Protein 5PG1 (pdb70)

Nearest PDB structures (foldseek):
  4rvr-assembly1_A  TM=9.981E-01  e=4.551E-18  Homo sapiens
  4qc1-assembly2_B  TM=9.792E-01  e=1.588E-15  Homo sapiens
  7qz4-assembly1_A  TM=9.856E-01  e=2.569E-12  Homo sapiens
  5or8-assembly1_A  TM=9.839E-01  e=5.380E-12  Homo sapiens
  7bc2-assembly1_A  TM=9.822E-01  e=8.973E-12  Homo sapiens

Radius of gyration: 15.84 Å; Cα contacts (8 Å, |Δi|>4): 97; chains: 1; bounding box: 44×39×31 Å

Structure (mmCIF, N/CA/C/O backbone):
data_5PG1
#
_entry.id   5PG1
#
_cell.length_a   81.835
_cell.length_b   96.294
_cell.lengt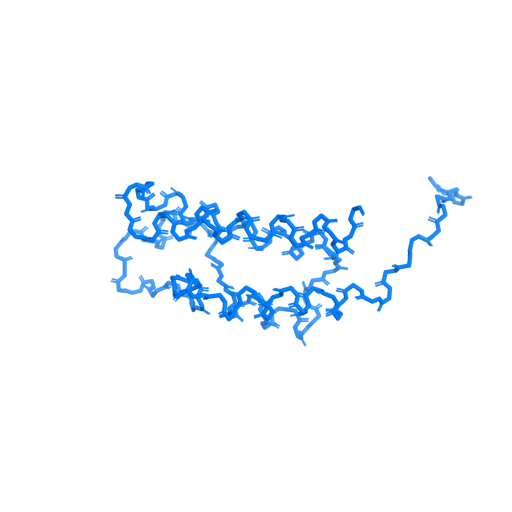h_c   57.768
_cell.angle_alpha   90.000
_cell.angle_beta   90.000
_cell.angle_gamma   90.000
#
_symmetry.space_group_name_H-M   'C 2 2 21'
#
loop_
_entity.id
_entity.type
_entity.pdbx_description
1 polymer 'Bromodomain adjacent to zinc finger domain protein 2B'
2 non-polymer 1,2-ETHANEDIOL
3 water water
#
loop_
_atom_site.group_PDB
_atom_site.id
_atom_site.type_symbol
_atom_site.label_atom_id
_atom_site.label_alt_id
_atom_site.label_comp_id
_atom_site.label_asym_id
_atom_site.label_entity_id
_atom_site.label_seq_id
_atom_site.pdbx_PDB_ins_code
_atom_site.Cartn_x
_atom_site.Cartn_y
_atom_site.Cartn_z
_atom_site.occupancy
_atom_site.B_iso_or_equiv
_atom_site.auth_seq_id
_atom_site.auth_comp_id
_atom_site.auth_asym_id
_atom_site.auth_atom_id
_atom_site.pdbx_PDB_model_num
ATOM 1 N N . SER A 1 22 ? 51.282 19.567 17.267 1.00 32.33 1856 SER A N 1
ATOM 2 C CA . SER A 1 22 ? 51.833 20.331 16.080 1.00 32.86 1856 SER A CA 1
ATOM 3 C C . SER A 1 22 ? 51.661 19.354 14.929 1.00 32.58 1856 SER A C 1
ATOM 4 O O . SER A 1 22 ? 50.963 18.300 15.104 1.00 33.26 1856 SER A O 1
ATOM 7 N N . MET A 1 23 ? 52.298 19.637 13.779 1.00 33.61 1857 MET A N 1
ATOM 8 C CA . MET A 1 23 ? 52.241 18.731 12.602 1.00 31.76 1857 MET A CA 1
ATOM 9 C C . MET A 1 23 ? 52.664 17.301 12.851 1.00 34.47 1857 MET A C 1
ATOM 10 O O . MET A 1 23 ? 53.846 17.037 13.102 1.00 31.84 1857 MET A O 1
ATOM 15 N N . SER A 1 24 ? 51.743 16.337 12.591 1.00 33.89 1858 SER A N 1
ATOM 16 C CA . SER A 1 24 ? 52.015 14.886 12.816 1.00 32.97 1858 SER A CA 1
ATOM 17 C C . SER A 1 24 ? 52.248 14.521 14.327 1.00 30.22 1858 SER A C 1
ATOM 18 O O . SER A 1 24 ? 52.878 13.503 14.664 1.00 39.76 1858 SER A O 1
ATOM 21 N N . VAL A 1 25 ? 51.759 15.375 15.195 1.00 29.73 1859 VAL A N 1
ATOM 22 C CA . VAL A 1 25 ? 51.905 15.218 16.677 1.00 32.48 1859 VAL A CA 1
ATOM 23 C C . VAL A 1 25 ? 50.610 15.564 17.338 1.00 29.84 1859 VAL A C 1
ATOM 24 O O . VAL A 1 25 ? 50.291 16.758 17.572 1.00 33.74 1859 VAL A O 1
ATOM 28 N N . LYS A 1 26 ? 49.832 14.531 17.658 1.00 36.92 1860 LYS A N 1
ATOM 29 C CA . LYS A 1 26 ? 48.508 14.748 18.256 1.00 37.44 1860 LYS A CA 1
ATOM 30 C C . LYS A 1 26 ? 48.343 14.069 19.565 1.00 34.36 1860 LYS A C 1
ATOM 31 O O . LYS A 1 26 ? 48.745 12.896 19.663 1.00 31.28 1860 LYS A O 1
ATOM 37 N N . LYS A 1 27 ? 47.711 14.769 20.510 1.00 36.71 1861 LYS A N 1
ATOM 38 C CA . LYS A 1 27 ? 47.147 14.135 21.712 1.00 46.46 1861 LYS A CA 1
ATOM 39 C C . LYS A 1 27 ? 46.188 13.036 21.320 1.00 44.27 1861 LYS A C 1
ATOM 40 O O . LYS A 1 27 ? 45.573 13.095 20.250 1.00 41.96 1861 LYS A O 1
ATOM 46 N N . PRO A 1 28 ? 46.031 12.032 22.186 1.00 47.08 1862 PRO A N 1
ATOM 47 C CA . PRO A 1 28 ? 45.059 10.949 21.955 1.00 51.54 1862 PRO A CA 1
ATOM 48 C C . PRO A 1 28 ? 43.618 11.472 21.652 1.00 47.13 1862 PRO A C 1
ATOM 49 O O . PRO A 1 28 ? 43.198 12.454 22.306 1.00 40.59 1862 PRO A O 1
ATOM 53 N N . LYS A 1 29 ? 42.949 10.856 20.646 1.00 48.43 1863 LYS A N 1
ATOM 54 C CA . LYS A 1 29 ? 41.629 11.358 20.140 1.00 63.97 1863 LYS A CA 1
ATOM 55 C C . LYS A 1 29 ? 40.480 11.080 21.168 1.00 58.61 1863 LYS A C 1
ATOM 56 O O . LYS A 1 29 ? 40.034 9.945 21.279 1.00 61.08 1863 LYS A O 1
ATOM 58 N N . ARG A 1 30 ? 40.096 12.101 21.945 1.00 56.78 1864 ARG A N 1
ATOM 59 C CA . ARG A 1 30 ? 38.789 12.146 22.656 1.00 60.96 1864 ARG A CA 1
ATOM 60 C C . ARG A 1 30 ? 37.560 11.813 21.771 1.00 57.73 1864 ARG A C 1
ATOM 61 O O . ARG A 1 30 ? 37.432 12.227 20.598 1.00 60.30 1864 ARG A O 1
ATOM 69 N N . ASP A 1 31 ? 36.702 10.956 22.311 1.00 51.80 1865 ASP A N 1
ATOM 70 C CA . ASP A 1 31 ? 35.568 10.455 21.542 1.00 54.62 1865 ASP A CA 1
ATOM 71 C C . ASP A 1 31 ? 34.484 11.531 21.638 1.00 46.69 1865 ASP A C 1
ATOM 72 O O . ASP A 1 31 ? 33.963 11.787 22.714 1.00 43.17 1865 ASP A O 1
ATOM 77 N N . ASP A 1 32 ? 34.237 12.188 20.523 1.00 46.70 1866 ASP A N 1
ATOM 78 C CA . ASP A 1 32 ? 33.300 13.321 20.480 1.00 47.67 1866 ASP A CA 1
ATOM 79 C C . ASP A 1 32 ? 32.017 12.934 19.751 1.00 41.58 1866 ASP A C 1
ATOM 80 O O . ASP A 1 32 ? 31.186 13.790 19.509 1.00 37.52 1866 ASP A O 1
ATOM 85 N N . SER A 1 33 ? 31.847 11.644 19.444 1.00 37.68 1867 SER A N 1
ATOM 86 C CA . SER A 1 33 ? 30.760 11.150 18.581 1.00 38.98 1867 SER A CA 1
ATOM 87 C C . SER A 1 33 ? 29.351 11.256 19.191 1.00 31.48 1867 SER A C 1
ATOM 88 O O . SER A 1 33 ? 28.356 11.269 18.451 1.00 37.52 1867 SER A O 1
ATOM 91 N N . LYS A 1 34 ? 29.299 11.304 20.495 1.00 31.42 1868 LYS A N 1
ATOM 92 C CA . LYS A 1 34 ? 28.083 11.460 21.292 1.00 36.49 1868 LYS A CA 1
ATOM 93 C C . LYS A 1 34 ? 27.803 12.916 21.788 1.00 31.08 1868 LYS A C 1
ATOM 94 O O . LYS A 1 34 ? 26.889 13.145 22.526 1.00 33.97 1868 LYS A O 1
ATOM 98 N N . ASP A 1 35 ? 28.627 13.843 21.397 1.00 29.83 1869 ASP A N 1
ATOM 99 C CA . ASP A 1 35 ? 28.538 15.232 21.963 1.00 28.53 1869 ASP A CA 1
ATOM 100 C C . ASP A 1 35 ? 27.199 15.860 21.564 1.00 25.03 1869 ASP A C 1
ATOM 101 O O . ASP A 1 35 ? 26.540 16.563 22.390 1.00 28.73 1869 ASP A O 1
ATOM 106 N N . LEU A 1 36 ? 26.844 15.687 20.287 1.00 28.04 1870 LEU A N 1
ATOM 107 C CA . LEU A 1 36 ? 25.602 16.213 19.715 1.00 30.45 1870 LEU A CA 1
ATOM 108 C C . LEU A 1 36 ? 24.369 15.766 20.479 1.00 34.96 1870 LEU A C 1
ATOM 109 O O . LEU A 1 36 ? 23.537 16.590 20.897 1.00 33.67 1870 LEU A O 1
ATOM 114 N N . ALA A 1 37 ? 24.241 14.466 20.700 1.00 31.53 1871 ALA A N 1
ATOM 115 C CA . ALA A 1 37 ? 23.158 13.911 21.465 1.00 32.45 1871 ALA A CA 1
ATOM 116 C C . ALA A 1 37 ? 23.183 14.357 22.886 1.00 32.80 1871 ALA A C 1
ATOM 117 O O . ALA A 1 37 ? 22.127 14.584 23.509 1.00 32.73 1871 ALA A O 1
ATOM 119 N N . LEU A 1 38 ? 24.364 14.372 23.484 1.00 29.30 1872 LEU A N 1
ATOM 120 C CA . LEU A 1 38 ? 24.463 14.794 24.881 1.00 25.77 1872 LEU A CA 1
ATOM 121 C C . LEU A 1 38 ? 24.112 16.337 25.12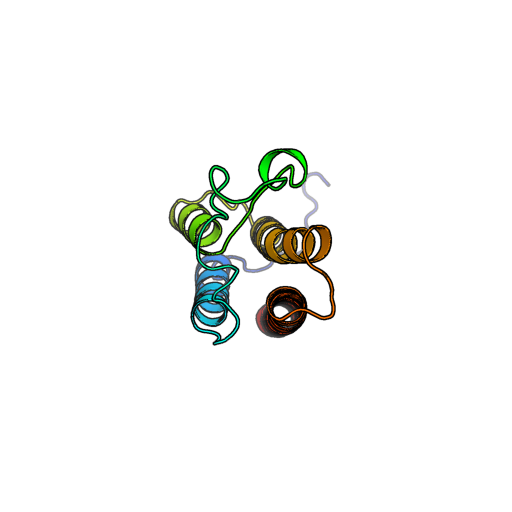2 1.00 25.09 1872 LEU A C 1
ATOM 122 O O . LEU A 1 38 ? 23.443 16.674 26.085 1.00 25.25 1872 LEU A O 1
ATOM 127 N N . CYS A 1 39 ? 24.571 17.184 24.208 1.00 23.46 1873 CYS A N 1
ATOM 128 C CA . CYS A 1 39 ? 24.213 18.642 24.282 1.00 24.53 1873 CYS A CA 1
ATOM 129 C C . CYS A 1 39 ? 22.694 18.814 24.119 1.00 25.55 1873 CYS A C 1
ATOM 130 O O . CYS A 1 39 ? 22.079 19.596 24.881 1.00 25.63 1873 CYS A O 1
ATOM 133 N N . SER A 1 40 ? 22.094 17.984 23.250 1.00 27.65 1874 SER A N 1
ATOM 134 C CA . SER A 1 40 ? 20.633 17.977 23.060 1.00 28.21 1874 SER A CA 1
ATOM 135 C C . SER A 1 40 ? 19.898 17.595 24.334 1.00 30.93 1874 SER A C 1
ATOM 136 O O . SER A 1 40 ? 18.902 18.213 24.699 1.00 28.30 1874 SER A O 1
ATOM 139 N N . MET A 1 41 ? 20.409 16.600 25.063 1.00 31.45 1875 MET A N 1
ATOM 140 C CA . MET A 1 41 ? 19.814 16.195 26.277 1.00 33.28 1875 MET A CA 1
ATOM 141 C C . MET A 1 41 ? 19.907 17.265 27.331 1.00 30.60 1875 MET A C 1
ATOM 142 O O . MET A 1 41 ? 18.974 17.475 28.065 1.00 29.90 1875 MET A O 1
ATOM 147 N N . ILE A 1 42 ? 21.083 17.849 27.488 1.00 25.83 1876 ILE A N 1
ATOM 148 C CA . ILE A 1 42 ? 21.244 18.929 28.409 1.00 27.51 1876 ILE A CA 1
ATOM 149 C C . ILE A 1 42 ? 20.243 20.080 28.098 1.00 24.86 1876 ILE A C 1
ATOM 150 O O . ILE A 1 42 ? 19.582 20.581 29.008 1.00 23.80 1876 ILE A O 1
ATOM 155 N N . LEU A 1 43 ? 20.144 20.427 26.827 1.00 26.89 1877 LEU A N 1
ATOM 156 C CA . LEU A 1 43 ? 19.277 21.494 26.389 1.00 24.61 1877 LEU A CA 1
ATOM 157 C C . LEU A 1 43 ? 17.844 21.182 26.713 1.00 29.04 1877 LEU A C 1
ATOM 158 O O . LEU A 1 43 ? 17.144 22.065 27.253 1.00 24.44 1877 LEU A O 1
ATOM 163 N N . THR A 1 44 ? 17.421 19.908 26.498 1.00 26.56 1878 THR A N 1
ATOM 164 C CA . THR A 1 44 ? 16.083 19.467 26.890 1.00 26.00 1878 THR A CA 1
ATOM 165 C C . THR A 1 44 ? 15.817 19.698 28.357 1.00 27.29 1878 THR A C 1
ATOM 166 O O . THR A 1 44 ? 14.749 20.207 28.741 1.00 27.72 1878 THR A O 1
ATOM 170 N N . GLU A 1 45 ? 16.799 19.408 29.204 1.00 25.66 1879 GLU A N 1
ATOM 171 C CA . GLU A 1 45 ? 16.657 19.549 30.605 1.00 25.75 1879 GLU A CA 1
ATOM 172 C C . GLU A 1 45 ? 16.570 21.035 30.997 1.00 27.56 1879 GLU A C 1
ATOM 173 O O . GLU A 1 45 ? 15.851 21.402 31.874 1.00 25.08 1879 GLU A O 1
ATOM 179 N N . MET A 1 46 ? 17.298 21.871 30.275 1.00 24.06 1880 MET A N 1
ATOM 180 C CA . MET A 1 46 ? 17.196 23.343 30.464 1.00 27.41 1880 MET A CA 1
ATOM 181 C C . MET A 1 46 ? 15.834 23.853 30.026 1.00 25.47 1880 MET A C 1
ATOM 182 O O . MET A 1 46 ? 15.190 24.539 30.828 1.00 24.89 1880 MET A O 1
ATOM 187 N N . GLU A 1 47 ? 15.346 23.405 28.866 1.00 24.40 1881 GLU A N 1
ATOM 188 C CA . GLU A 1 47 ? 14.032 23.720 28.360 1.00 26.94 1881 GLU A CA 1
ATOM 189 C C . GLU A 1 47 ? 12.883 23.403 29.299 1.00 28.22 1881 GLU A C 1
ATOM 190 O O . GLU A 1 47 ? 11.887 24.126 29.341 1.00 28.05 1881 GLU A O 1
ATOM 196 N N . THR A 1 48 ? 13.006 22.347 30.064 1.00 26.07 1882 THR A N 1
ATOM 197 C CA . THR A 1 48 ? 11.912 21.850 30.844 1.00 30.29 1882 THR A CA 1
ATOM 198 C C . THR A 1 48 ? 12.031 22.291 32.286 1.00 29.24 1882 THR A C 1
ATOM 199 O O . THR A 1 48 ? 11.097 22.074 33.060 1.00 34.36 1882 THR A O 1
ATOM 203 N N . HIS A 1 49 ? 13.126 22.921 32.707 1.00 28.22 1883 HIS A N 1
ATOM 204 C CA . HIS A 1 49 ? 13.224 23.490 34.055 1.00 26.93 1883 HIS A CA 1
ATOM 205 C C . HIS A 1 49 ? 12.135 24.581 34.268 1.00 33.10 1883 HIS A C 1
ATOM 206 O O . HIS A 1 49 ? 11.800 25.387 33.363 1.00 27.00 1883 HIS A O 1
ATOM 213 N N . GLU A 1 50 ? 11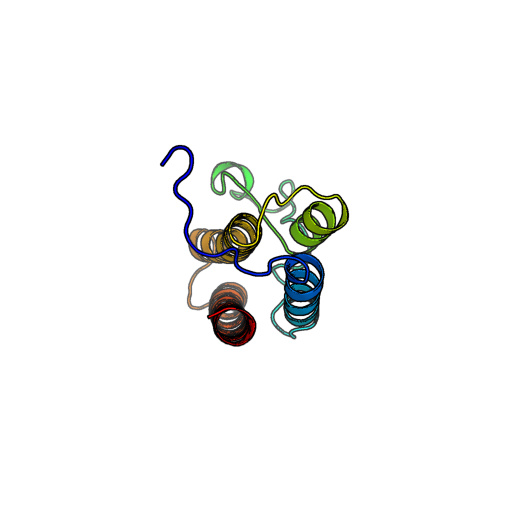.565 24.611 35.465 1.00 35.76 1884 GLU A N 1
ATOM 214 C CA . GLU A 1 50 ? 10.512 25.556 35.733 1.00 36.14 1884 GLU A CA 1
ATOM 215 C C . GLU A 1 50 ? 10.947 27.024 35.643 1.00 29.82 1884 GLU A C 1
ATOM 216 O O . GLU A 1 50 ? 10.097 27.879 35.427 1.00 30.99 1884 GLU A O 1
ATOM 222 N N . ASP A 1 51 ? 12.224 27.339 35.799 1.00 24.68 1885 ASP A N 1
ATOM 223 C CA . ASP A 1 51 ? 12.697 28.685 35.745 1.00 24.62 1885 ASP A CA 1
ATOM 224 C C . ASP A 1 51 ? 13.281 29.035 34.329 1.00 20.90 1885 ASP A C 1
ATOM 225 O O . ASP A 1 51 ? 14.004 30.001 34.206 1.00 24.64 1885 ASP A O 1
ATOM 230 N N . ALA A 1 52 ? 12.952 28.263 33.339 1.00 22.01 1886 ALA A N 1
ATOM 231 C CA . ALA A 1 52 ? 13.431 28.474 31.971 1.00 25.09 1886 ALA A CA 1
ATOM 232 C C . ALA A 1 52 ? 12.651 29.583 31.242 1.00 24.17 1886 ALA A C 1
ATOM 233 O O . ALA A 1 52 ? 13.079 30.029 30.160 1.00 22.05 1886 ALA A O 1
ATOM 235 N N . TRP A 1 53 ? 11.456 29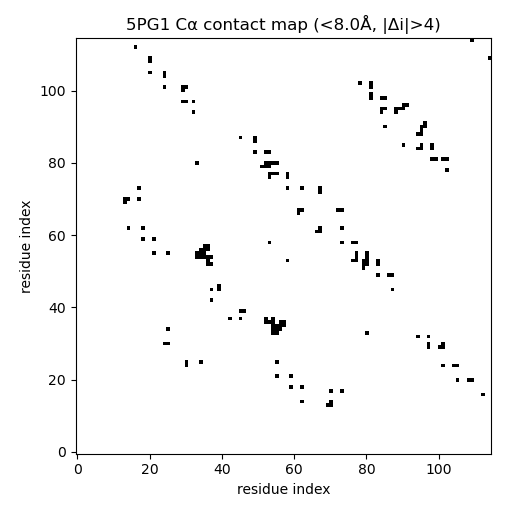.907 31.750 1.00 26.28 1887 TRP A N 1
ATOM 236 C CA . TRP A 1 53 ? 10.495 30.797 31.038 1.00 27.39 1887 TRP A CA 1
ATOM 237 C C . TRP A 1 53 ? 11.071 32.110 30.513 1.00 21.65 1887 TRP A C 1
ATOM 238 O O . TRP A 1 53 ? 10.704 32.495 29.402 1.00 27.86 1887 TRP A O 1
ATOM 249 N N . PRO A 1 54 ? 12.027 32.764 31.229 1.00 20.13 1888 PRO A N 1
ATOM 250 C CA . PRO A 1 54 ? 12.562 33.978 30.615 1.00 20.18 1888 PRO A CA 1
ATOM 251 C C . PRO A 1 54 ? 13.443 33.786 29.386 1.00 20.89 1888 PRO A C 1
ATOM 252 O O . PRO A 1 54 ? 13.819 34.798 28.792 1.00 18.89 1888 PRO A O 1
ATOM 256 N N . PHE A 1 55 ? 13.785 32.522 29.116 1.00 18.53 1889 PHE A N 1
ATOM 257 C CA . PHE A 1 55 ? 14.881 32.114 28.216 1.00 19.49 1889 PHE A CA 1
ATOM 258 C C . PHE A 1 55 ? 14.396 31.287 27.066 1.00 19.26 1889 PHE A C 1
ATOM 259 O O . PHE A 1 55 ? 15.172 30.926 26.211 1.00 19.05 1889 PHE A O 1
ATOM 267 N N . LEU A 1 56 ? 13.129 30.928 27.006 1.00 21.25 1890 LEU A N 1
ATOM 268 C CA . LEU A 1 56 ? 12.653 29.956 26.003 1.00 23.61 1890 LEU A CA 1
AT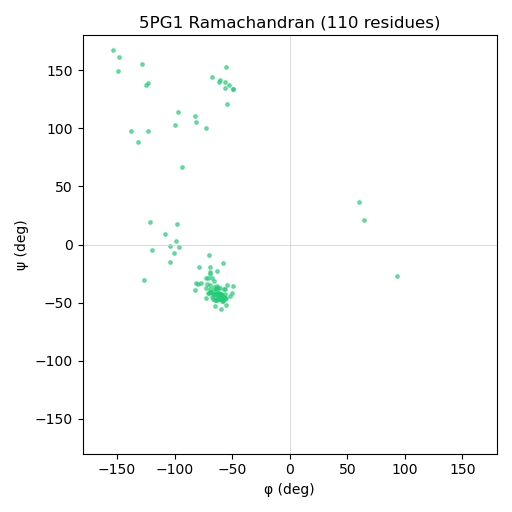OM 269 C C . LEU A 1 56 ? 12.609 30.517 24.578 1.00 23.32 1890 LEU A C 1
ATOM 270 O O . LEU A 1 56 ? 12.847 29.767 23.623 1.00 22.89 1890 LEU A O 1
ATOM 275 N N . LEU A 1 57 ? 12.304 31.814 24.489 1.00 21.13 1891 LEU A N 1
ATOM 276 C CA . LEU A 1 57 ? 12.133 32.507 23.221 1.00 22.55 1891 LEU A CA 1
ATOM 277 C C . LEU A 1 57 ? 12.953 33.745 23.150 1.00 22.34 1891 LEU A C 1
ATOM 278 O O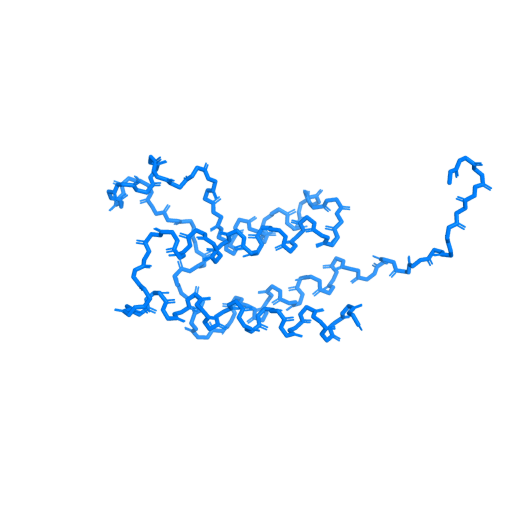 . LEU A 1 57 ? 13.335 34.348 24.184 1.00 21.11 1891 LEU A O 1
ATOM 283 N N . PRO A 1 58 ? 13.284 34.193 21.933 1.00 25.14 1892 PRO A N 1
ATOM 284 C CA . PRO A 1 58 ? 13.998 35.479 21.853 1.00 23.95 1892 PRO A CA 1
ATOM 285 C C . PRO A 1 58 ? 13.243 36.649 22.524 1.00 23.77 1892 PRO A C 1
ATOM 286 O O . PRO A 1 58 ? 11.996 36.655 22.554 1.00 25.33 1892 PRO A O 1
ATOM 290 N N . VAL A 1 59 ? 13.989 37.492 23.219 1.00 21.12 1893 VAL A N 1
ATOM 291 C CA . VAL A 1 59 ? 13.418 38.775 23.764 1.00 23.79 1893 VAL A CA 1
ATOM 292 C C . VAL A 1 59 ? 12.834 39.557 22.617 1.00 25.48 1893 VAL A C 1
ATOM 293 O O . VAL A 1 59 ? 13.448 39.573 21.549 1.00 24.55 1893 VAL A O 1
ATOM 297 N N . ASN A 1 60 ? 11.615 40.089 22.826 1.00 30.53 1894 ASN A N 1
ATOM 298 C CA . ASN A 1 60 ? 10.920 40.780 21.725 1.00 34.96 1894 ASN A CA 1
ATOM 299 C C . ASN A 1 60 ? 11.509 42.218 21.653 1.00 31.14 1894 ASN A C 1
ATOM 300 O O . ASN A 1 60 ? 11.288 43.032 22.534 1.00 32.79 1894 ASN A O 1
ATOM 305 N N . LEU A 1 61 ? 12.330 42.431 20.656 1.00 29.21 1895 LEU A N 1
ATOM 306 C CA . LEU A 1 61 ? 13.088 43.664 20.512 1.00 32.35 1895 LEU A CA 1
ATOM 307 C C . LEU A 1 61 ? 12.256 44.868 20.171 1.00 40.08 1895 LEU A C 1
ATOM 308 O O . LEU A 1 61 ? 12.726 46.005 20.346 1.00 40.59 1895 LEU A O 1
ATOM 313 N N . LYS A 1 62 ? 11.043 44.644 19.665 1.00 46.56 1896 LYS A N 1
ATOM 314 C CA . LYS A 1 62 ? 10.077 45.731 19.469 1.00 54.66 1896 LYS A CA 1
ATOM 315 C C . LYS A 1 62 ? 9.444 46.112 20.780 1.00 50.30 1896 LYS A C 1
ATOM 316 O O . LYS A 1 62 ? 9.101 47.262 20.947 1.00 50.78 1896 LYS A O 1
ATOM 322 N N . LEU A 1 63 ? 9.246 45.167 21.692 1.00 39.03 1897 LEU A N 1
ATOM 323 C CA . LEU A 1 63 ? 8.463 45.447 22.883 1.00 40.07 1897 LEU A CA 1
ATOM 324 C C . LEU A 1 63 ? 9.249 45.638 24.129 1.00 38.86 1897 LEU A C 1
ATOM 325 O O . LEU A 1 63 ? 8.642 45.913 25.163 1.00 42.04 1897 LEU A O 1
ATOM 330 N N . VAL A 1 64 ? 10.584 45.518 24.085 1.00 35.70 1898 VAL A N 1
ATOM 331 C CA . VAL A 1 64 ? 11.371 45.673 25.291 1.00 29.42 1898 VAL A CA 1
ATOM 332 C C . VAL A 1 64 ? 12.364 46.755 25.062 1.00 36.13 1898 VAL A C 1
ATOM 333 O O . VAL A 1 64 ? 13.419 46.563 24.434 1.00 34.66 1898 VAL A O 1
ATOM 337 N N . PRO A 1 65 ? 12.001 47.971 25.545 1.00 43.60 1899 PRO A N 1
ATOM 338 C CA . PRO A 1 65 ? 12.898 49.116 25.470 1.00 40.41 1899 PRO A CA 1
ATOM 339 C C . PRO A 1 65 ? 14.293 48.843 25.967 1.00 29.41 1899 PRO A C 1
ATOM 340 O O . PRO A 1 65 ? 14.505 48.257 27.049 1.00 34.29 1899 PRO A O 1
ATOM 344 N N . GLY A 1 66 ? 15.259 49.272 25.200 1.00 27.41 1900 GLY A N 1
ATOM 345 C CA . GLY A 1 66 ? 16.666 49.174 25.608 1.00 28.39 1900 GLY A CA 1
ATOM 346 C C . GLY A 1 66 ? 17.374 47.902 25.130 1.00 28.39 1900 GLY A C 1
ATOM 347 O O . GLY A 1 66 ? 18.603 47.920 24.914 1.00 31.19 1900 GLY A O 1
ATOM 348 N N . TYR A 1 67 ? 16.598 46.817 24.924 1.00 29.00 1901 TYR A N 1
ATOM 349 C CA . TYR A 1 67 ? 17.252 45.478 24.685 1.00 29.26 1901 TYR A CA 1
ATOM 350 C C . TYR A 1 67 ? 18.112 45.443 23.478 1.00 28.11 1901 TYR A C 1
ATOM 351 O O . TYR A 1 67 ? 19.289 44.973 23.540 1.00 27.94 1901 TYR A O 1
ATOM 360 N N . LYS A 1 68 ? 17.559 45.987 22.383 1.00 31.96 1902 LYS A N 1
ATOM 361 C CA . LYS A 1 68 ? 18.260 45.940 21.103 1.00 33.20 1902 LYS A CA 1
ATOM 362 C C . LYS A 1 68 ? 19.612 46.650 21.152 1.00 31.39 1902 LYS A C 1
ATOM 363 O O . LYS A 1 68 ? 20.677 46.139 20.724 1.00 28.98 1902 LYS A O 1
ATOM 369 N N . LYS A 1 69 ? 19.595 47.846 21.727 1.00 30.99 1903 LYS A N 1
ATOM 370 C CA . LYS A 1 69 ? 20.840 48.652 21.791 1.00 30.25 1903 LYS A CA 1
ATOM 371 C C . LYS A 1 69 ? 21.833 48.115 22.773 1.00 26.63 1903 LYS A C 1
ATOM 372 O O . LYS A 1 69 ? 23.061 48.229 22.649 1.00 32.02 1903 LYS A O 1
ATOM 378 N N . VAL A 1 70 ? 21.322 47.624 23.891 1.00 26.77 1904 VAL A N 1
ATOM 379 C CA . VAL A 1 70 ? 22.234 47.218 24.954 1.00 24.99 1904 VAL A CA 1
ATOM 380 C C . VAL A 1 70 ? 22.813 45.834 24.766 1.00 26.10 1904 VAL A C 1
ATOM 381 O O . VAL A 1 70 ? 23.991 45.611 25.067 1.00 26.45 1904 VAL A O 1
ATOM 385 N N . ILE A 1 71 ? 22.011 44.884 24.296 1.00 27.56 1905 ILE A N 1
ATOM 386 C CA . ILE A 1 71 ? 22.503 43.438 24.269 1.00 27.67 1905 ILE A CA 1
ATOM 387 C C . ILE A 1 71 ? 22.954 43.158 22.862 1.00 26.19 1905 ILE A C 1
ATOM 388 O O . ILE A 1 71 ? 22.141 43.028 21.978 1.00 26.35 1905 ILE A O 1
ATOM 393 N N . LYS A 1 72 ? 24.244 43.154 22.657 1.00 26.58 1906 LYS A N 1
ATOM 394 C CA . LYS A 1 72 ? 24.757 43.137 21.315 1.00 33.87 1906 LYS A CA 1
ATOM 395 C C . LYS A 1 72 ? 24.503 41.743 20.633 1.00 35.33 1906 LYS A C 1
ATOM 396 O O . LYS A 1 72 ? 24.329 41.671 19.416 1.00 28.82 1906 LYS A O 1
ATOM 402 N N . LYS A 1 73 ? 24.454 40.677 21.438 1.00 25.48 1907 LYS A N 1
ATOM 403 C CA . LYS A 1 73 ? 24.235 39.355 20.898 1.00 26.42 1907 LYS A CA 1
ATOM 404 C C . LYS A 1 73 ? 23.161 38.607 21.671 1.00 23.22 1907 LYS A C 1
ATOM 405 O O . LYS A 1 73 ? 23.491 37.916 22.628 1.00 23.06 1907 LYS A O 1
ATOM 411 N N . PRO A 1 74 ? 21.915 38.774 21.276 1.00 22.63 1908 PRO A N 1
ATOM 412 C CA . PRO A 1 74 ? 20.798 38.133 21.978 1.00 21.99 1908 PRO A CA 1
ATOM 413 C C . PRO A 1 74 ? 20.899 36.646 21.759 1.00 24.16 1908 PRO A C 1
ATOM 414 O O . PRO A 1 74 ? 21.391 36.198 20.687 1.00 20.55 1908 PRO A O 1
ATOM 418 N N . MET A 1 75 ? 20.530 35.891 22.798 1.00 19.55 1909 MET A N 1
ATOM 419 C CA . MET A 1 75 ? 20.544 34.402 22.661 1.00 18.11 1909 MET A CA 1
ATOM 420 C C . MET A 1 75 ? 19.452 33.866 23.556 1.00 21.94 1909 MET A C 1
ATOM 421 O O . MET A 1 75 ? 19.138 34.506 24.607 1.00 19.31 1909 MET A O 1
ATOM 426 N N . ASP A 1 76 ? 18.856 32.744 23.163 1.00 17.29 1910 ASP A N 1
ATOM 427 C CA . ASP A 1 76 ? 17.768 32.124 23.903 1.00 17.92 1910 ASP A CA 1
ATOM 428 C C . ASP A 1 76 ? 17.784 30.618 23.581 1.00 20.26 1910 ASP A C 1
ATOM 429 O O . ASP A 1 76 ? 18.413 30.207 22.583 1.00 20.42 1910 ASP A O 1
ATOM 434 N N . PHE A 1 77 ? 17.041 29.817 24.356 1.00 17.76 1911 PHE A N 1
ATOM 435 C CA . PHE A 1 77 ? 17.066 28.374 24.200 1.00 18.22 1911 PHE A CA 1
ATOM 436 C C . PHE A 1 77 ? 16.540 27.908 22.847 1.00 19.95 1911 PHE A C 1
ATOM 437 O O . PHE A 1 77 ? 17.126 26.970 22.292 1.00 21.87 1911 PHE A O 1
ATOM 445 N N . SER A 1 78 ? 15.505 28.557 22.305 1.00 22.44 1912 SER A N 1
ATOM 446 C CA . SER A 1 78 ? 14.929 28.148 21.009 1.00 23.65 1912 SER A CA 1
ATOM 447 C C . SER A 1 78 ? 15.910 28.359 19.860 1.00 23.32 1912 SER A C 1
ATOM 448 O O . SER A 1 78 ? 15.949 27.514 18.966 1.00 22.56 1912 SER A O 1
ATOM 451 N N . THR A 1 79 ? 16.705 29.437 19.909 1.00 21.82 1913 THR A N 1
ATOM 452 C CA . THR A 1 79 ? 17.702 29.761 18.949 1.00 22.26 1913 THR A CA 1
ATOM 453 C C . THR A 1 79 ? 18.861 28.782 19.082 1.00 25.74 1913 THR A C 1
ATOM 454 O O . THR A 1 79 ? 19.384 28.233 18.061 1.00 25.26 1913 THR A O 1
ATOM 458 N N . ILE A 1 80 ? 19.236 28.458 20.312 1.00 22.10 1914 ILE A N 1
ATOM 459 C CA . ILE A 1 80 ? 20.253 27.399 20.509 1.00 20.81 1914 ILE A CA 1
ATOM 460 C C . ILE A 1 80 ? 19.773 26.067 19.940 1.00 23.09 1914 ILE A C 1
ATOM 461 O O . ILE A 1 80 ? 20.571 25.331 19.333 1.00 23.57 1914 ILE A O 1
ATOM 466 N N . ARG A 1 81 ? 18.512 25.717 20.194 1.00 21.84 1915 ARG A N 1
ATOM 467 C CA . ARG A 1 81 ? 17.959 24.475 19.685 1.00 25.40 1915 ARG A CA 1
ATOM 468 C C . ARG A 1 81 ? 17.993 24.418 18.150 1.00 25.16 1915 ARG A C 1
ATOM 469 O O . ARG A 1 81 ? 18.429 23.395 17.583 1.00 24.83 1915 ARG A O 1
ATOM 477 N N . GLU A 1 82 ? 17.650 25.513 17.486 1.00 22.70 1916 GLU A N 1
ATOM 478 C CA . GLU A 1 82 ? 17.670 25.573 16.037 1.00 26.35 1916 GLU A CA 1
ATOM 479 C C . GLU A 1 82 ? 19.111 25.462 15.489 1.00 29.97 1916 GLU A C 1
ATOM 480 O O . GLU A 1 82 ? 19.394 24.747 14.481 1.00 29.60 1916 GLU A O 1
ATOM 486 N N . LYS A 1 83 ? 20.044 26.164 16.140 1.00 26.84 1917 LYS A N 1
ATOM 487 C CA . LYS A 1 83 ? 21.453 26.088 15.735 1.00 23.97 1917 LYS A CA 1
ATOM 488 C C . LYS A 1 83 ? 22.001 24.626 15.920 1.00 27.96 1917 LYS A C 1
ATOM 489 O O . LYS A 1 83 ? 22.767 24.068 15.075 1.00 26.98 1917 LYS A O 1
ATOM 495 N N . LEU A 1 84 ? 21.651 24.018 17.035 1.00 23.69 1918 LEU A N 1
ATOM 496 C CA . LEU A 1 84 ? 22.052 22.657 17.328 1.00 28.81 1918 LEU A CA 1
ATOM 497 C C . LEU A 1 84 ? 21.539 21.646 16.259 1.00 28.76 1918 LEU A C 1
ATOM 498 O O . LEU A 1 84 ? 22.324 20.913 15.734 1.00 34.26 1918 LEU A O 1
ATOM 503 N N . SER A 1 85 ? 20.226 21.645 16.031 1.00 27.67 1919 SER A N 1
ATOM 504 C CA . SER A 1 85 ? 19.575 20.843 15.062 1.00 28.21 1919 SER A CA 1
ATOM 505 C C . SER A 1 85 ? 20.020 21.000 13.617 1.00 28.30 1919 SER A C 1
ATOM 506 O O . SER A 1 85 ? 19.643 20.181 12.776 1.00 30.25 1919 SER A O 1
ATOM 509 N N . SER A 1 86 ? 20.729 22.051 13.269 1.00 25.54 1920 SER A N 1
ATOM 510 C CA . SER A 1 86 ? 21.047 22.384 11.911 1.00 25.22 1920 SER A CA 1
ATOM 511 C C . SER A 1 86 ? 22.544 22.445 11.720 1.00 20.99 1920 SER A C 1
ATOM 512 O O . SER A 1 86 ? 23.056 23.066 10.750 1.00 25.56 1920 SER A O 1
ATOM 515 N N . GLY A 1 87 ? 23.289 21.814 12.655 1.00 23.60 1921 GLY A N 1
ATOM 516 C CA . GLY A 1 87 ? 24.777 21.739 12.534 1.00 20.73 1921 GLY A CA 1
ATOM 517 C C . GLY A 1 87 ? 25.491 23.007 12.503 1.00 24.45 1921 GLY A C 1
ATOM 518 O O . GLY A 1 87 ? 26.604 23.179 11.895 1.00 22.34 1921 GLY A O 1
ATOM 519 N N . GLN A 1 88 ? 24.991 23.963 13.277 1.00 22.55 1922 GLN A N 1
ATOM 520 C CA . GLN A 1 88 ? 25.692 25.252 13.356 1.00 24.83 1922 GLN A CA 1
ATOM 521 C C . GLN A 1 88 ? 26.651 25.400 14.573 1.00 24.81 1922 GLN A C 1
ATOM 522 O O . GLN A 1 88 ? 27.325 26.438 14.719 1.00 24.98 1922 GLN A O 1
ATOM 528 N N . TYR A 1 89 ? 26.708 24.379 15.420 1.00 23.81 1923 TYR A N 1
ATOM 529 C CA . TYR A 1 89 ? 27.774 24.293 16.451 1.00 21.35 1923 TYR A CA 1
ATOM 530 C C . TYR A 1 89 ? 28.926 23.384 15.960 1.00 25.64 1923 TYR A C 1
ATOM 531 O O . TYR A 1 89 ? 28.738 22.139 15.872 1.00 24.62 1923 TYR A O 1
ATOM 540 N N . PRO A 1 90 ? 30.096 23.964 15.742 1.00 25.61 1924 PRO A N 1
ATOM 541 C CA . PRO A 1 90 ? 31.218 23.142 15.342 1.00 31.03 1924 PRO A CA 1
ATOM 542 C C . PRO A 1 90 ? 31.725 22.225 16.408 1.00 34.52 1924 PRO A C 1
ATOM 543 O O . PRO A 1 90 ? 32.308 21.235 16.059 1.00 30.88 1924 PRO A O 1
ATOM 547 N N . ASN A 1 91 ? 31.533 22.533 17.698 1.00 26.57 1925 ASN A N 1
ATOM 548 C CA . ASN A 1 91 ? 32.000 21.639 18.723 1.00 27.76 1925 ASN A CA 1
ATOM 549 C C . ASN A 1 91 ? 31.239 21.951 20.040 1.00 27.80 1925 ASN A C 1
ATOM 550 O O . ASN A 1 91 ? 30.447 22.911 20.113 1.00 22.79 1925 ASN A O 1
ATOM 555 N N A LEU A 1 92 ? 31.506 21.125 21.056 0.34 27.93 1926 LEU A N 1
ATOM 556 N N B LEU A 1 92 ? 31.436 21.130 21.057 0.66 28.05 1926 LEU A N 1
ATOM 557 C 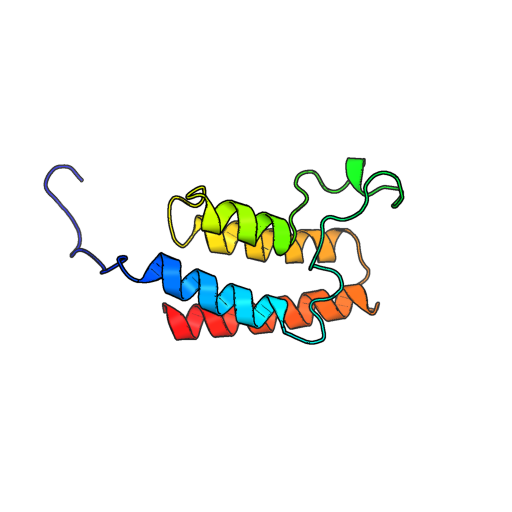CA A LEU A 1 92 ? 30.967 21.282 22.420 0.34 28.31 1926 LEU A CA 1
ATOM 558 C CA B LEU A 1 92 ? 30.670 21.324 22.289 0.66 27.65 1926 LEU A CA 1
ATOM 559 C C A LEU A 1 92 ? 31.037 22.694 22.933 0.34 27.56 1926 LEU A C 1
ATOM 560 C C B LEU A 1 92 ? 31.028 22.682 23.001 0.66 26.89 1926 LEU A C 1
ATOM 561 O O A LEU A 1 92 ? 30.074 23.255 23.443 0.34 27.07 1926 LEU A O 1
ATOM 562 O O B LEU A 1 92 ? 30.181 23.230 23.707 0.66 27.93 1926 LEU A O 1
ATOM 571 N N . GLU A 1 93 ? 32.219 23.246 22.813 1.00 29.12 1927 GLU A N 1
ATOM 572 C CA . GLU A 1 93 ? 32.533 24.523 23.419 1.00 31.92 1927 GLU A CA 1
ATOM 573 C C . GLU A 1 93 ? 31.708 25.702 22.847 1.00 33.55 1927 GLU A C 1
ATOM 574 O O . GLU A 1 93 ? 31.358 26.639 23.574 1.00 24.72 1927 GLU A O 1
ATOM 580 N N . THR A 1 94 ? 31.401 25.660 21.549 1.00 25.30 1928 THR A N 1
ATOM 581 C CA . THR A 1 94 ? 30.685 26.754 20.964 1.00 24.46 1928 THR A CA 1
ATOM 582 C C . THR A 1 94 ? 29.268 26.634 21.477 1.00 23.46 1928 THR A C 1
ATOM 583 O O . THR A 1 94 ? 28.602 27.629 21.594 1.00 22.91 1928 THR A O 1
ATOM 587 N N . PHE A 1 95 ? 28.806 25.414 21.777 1.00 19.84 1929 PHE A N 1
ATOM 588 C CA . PHE A 1 95 ? 27.452 25.237 22.348 1.00 19.52 1929 PHE A CA 1
ATOM 589 C C . PHE A 1 95 ? 27.381 25.886 23.749 1.00 20.76 1929 PHE A C 1
ATOM 590 O O . PHE A 1 95 ? 26.449 26.656 24.023 1.00 21.36 1929 PHE A O 1
ATOM 598 N N . ALA A 1 96 ? 28.378 25.597 24.581 1.00 22.85 1930 ALA A N 1
ATOM 599 C CA . ALA A 1 96 ? 28.428 26.127 25.981 1.00 21.62 1930 ALA A CA 1
ATOM 600 C C . ALA A 1 96 ? 28.511 27.661 25.958 1.00 19.95 1930 ALA A C 1
ATOM 601 O O . ALA A 1 96 ? 27.948 28.317 26.814 1.00 19.95 1930 ALA A O 1
ATOM 603 N N . LEU A 1 97 ? 29.246 28.217 25.005 1.00 19.99 1931 LEU A N 1
ATOM 604 C CA . LEU A 1 97 ? 29.366 29.651 24.874 1.00 23.39 1931 LEU A CA 1
ATOM 605 C C . LEU A 1 97 ? 27.991 30.334 24.670 1.00 25.47 1931 LEU A C 1
ATOM 606 O O . LEU A 1 97 ? 27.743 31.360 25.260 1.00 22.53 1931 LEU A O 1
ATOM 611 N N . ASP A 1 98 ? 27.167 29.785 23.799 1.00 21.99 1932 ASP A N 1
ATOM 612 C CA . ASP A 1 98 ? 25.813 30.296 23.582 1.00 20.11 1932 ASP A CA 1
ATOM 613 C C . ASP A 1 98 ? 24.914 30.129 24.812 1.00 17.86 1932 ASP A C 1
ATOM 614 O O . ASP A 1 98 ? 24.167 31.026 25.107 1.00 18.23 1932 ASP A O 1
ATOM 619 N N . VAL A 1 99 ? 24.960 28.959 25.501 1.00 17.81 1933 VAL A N 1
ATOM 620 C CA . VAL A 1 99 ? 24.176 28.813 26.714 1.00 16.45 1933 VAL A CA 1
ATOM 621 C C . VAL A 1 99 ? 24.612 29.910 27.714 1.00 18.47 1933 VAL A C 1
ATOM 622 O O . VAL A 1 99 ? 23.801 30.553 28.321 1.00 19.34 1933 VAL A O 1
ATOM 626 N N . ARG A 1 100 ? 25.922 30.070 27.926 1.00 19.66 1934 ARG A N 1
ATOM 627 C CA . ARG A 1 100 ? 26.425 31.041 28.917 1.00 20.71 1934 ARG A CA 1
ATOM 628 C C . ARG A 1 100 ? 26.030 32.478 28.498 1.00 22.16 1934 ARG A C 1
ATOM 629 O O . ARG A 1 100 ? 25.695 33.291 29.369 1.00 19.97 1934 ARG A O 1
ATOM 637 N N . LEU A 1 101 ? 26.018 32.752 27.190 1.00 20.80 1935 LEU A N 1
ATOM 638 C CA . LEU A 1 101 ? 25.603 34.015 26.654 1.00 19.40 1935 LEU A CA 1
ATOM 639 C C . LEU A 1 101 ? 24.181 34.360 27.084 1.00 20.62 1935 LEU A C 1
ATOM 640 O O . LEU A 1 101 ? 23.915 35.500 27.421 1.00 19.43 1935 LEU A O 1
ATOM 645 N N . VAL A 1 102 ? 23.298 33.366 27.133 1.00 18.24 1936 VAL A N 1
ATOM 646 C CA . VAL A 1 102 ? 21.918 33.547 27.577 1.00 18.19 1936 VAL A CA 1
ATOM 647 C C . VAL A 1 102 ? 21.961 34.146 29.022 1.00 21.13 1936 VAL A C 1
ATOM 648 O O . VAL A 1 102 ? 21.278 35.125 29.334 1.00 20.77 1936 VAL A O 1
ATOM 652 N N . PHE A 1 103 ? 22.809 33.581 29.861 1.00 20.15 1937 PHE A N 1
ATOM 653 C CA . PHE A 1 103 ? 22.837 34.030 31.271 1.00 19.81 1937 PHE A CA 1
ATOM 654 C C . PHE A 1 103 ? 23.598 35.303 31.514 1.00 22.48 1937 PHE A C 1
ATOM 655 O O . PHE A 1 103 ? 23.189 36.106 32.352 1.00 23.57 1937 PHE A O 1
ATOM 663 N N . ASP A 1 104 ? 24.658 35.516 30.769 1.00 21.72 1938 ASP A N 1
ATOM 664 C CA . ASP A 1 104 ? 25.373 36.773 30.740 1.00 26.17 1938 ASP A CA 1
ATOM 665 C C . ASP A 1 104 ? 24.558 37.896 30.260 1.00 25.92 1938 ASP A C 1
ATOM 666 O O . ASP A 1 104 ? 24.513 38.949 30.929 1.00 24.71 1938 ASP A O 1
ATOM 671 N N . ASN A 1 105 ? 23.800 37.694 29.186 1.00 24.13 1939 ASN A N 1
ATOM 672 C CA . ASN A 1 105 ? 22.773 38.692 28.785 1.00 25.65 1939 ASN A CA 1
ATOM 673 C C . ASN A 1 105 ? 21.792 38.996 29.871 1.00 27.72 1939 ASN A C 1
ATOM 674 O O . ASN A 1 105 ? 21.451 40.171 30.098 1.00 23.67 1939 ASN A O 1
ATOM 679 N N . CYS A 1 106 ? 21.285 37.949 30.501 1.00 22.02 1940 CYS A N 1
ATOM 680 C CA . CYS A 1 106 ? 20.257 38.114 31.532 1.00 22.41 1940 CYS A CA 1
ATOM 681 C C . CYS A 1 106 ? 20.815 39.008 32.674 1.00 23.23 1940 CYS A C 1
ATOM 682 O O . CYS A 1 106 ? 20.113 39.883 33.158 1.00 25.66 1940 CYS A O 1
ATOM 685 N N . GLU A 1 107 ? 22.059 38.769 33.066 1.00 23.90 1941 GLU A N 1
ATOM 686 C CA . GLU A 1 107 ? 22.676 39.525 34.158 1.00 29.65 1941 GLU A CA 1
ATOM 687 C C . GLU A 1 107 ? 22.932 40.982 33.749 1.00 30.89 1941 GLU A C 1
ATOM 688 O O . GLU A 1 107 ? 22.814 41.896 34.571 1.00 30.21 1941 GLU A O 1
ATOM 694 N N . THR A 1 108 ? 23.333 41.185 32.499 1.00 25.40 1942 THR A N 1
ATOM 695 C CA . THR A 1 108 ? 23.466 42.496 31.954 1.00 27.78 1942 THR A CA 1
ATOM 696 C C . THR A 1 108 ? 22.151 43.356 32.037 1.00 30.13 1942 THR A C 1
ATOM 697 O O . THR A 1 108 ? 22.215 44.540 32.286 1.00 32.26 1942 THR A O 1
ATOM 701 N N . PHE A 1 109 ? 20.995 42.774 31.834 1.00 29.36 1943 PHE A N 1
ATOM 702 C CA . PHE A 1 109 ? 19.784 43.541 31.763 1.00 28.15 1943 PHE A CA 1
ATOM 703 C C . PHE A 1 109 ? 18.862 43.519 32.968 1.00 29.73 1943 PHE A C 1
ATOM 704 O O . PHE A 1 109 ? 17.870 44.305 32.968 1.00 30.48 1943 PHE A O 1
ATOM 712 N N . ASN A 1 110 ? 19.068 42.567 33.896 1.00 26.23 1944 ASN A N 1
ATOM 713 C CA . ASN A 1 110 ? 18.126 42.338 34.957 1.00 28.24 1944 ASN A CA 1
ATOM 714 C C . ASN A 1 110 ? 18.848 42.435 36.311 1.00 29.94 1944 ASN A C 1
ATOM 715 O O . ASN A 1 110 ? 20.020 41.994 36.478 1.00 27.95 1944 ASN A O 1
ATOM 720 N N . GLU A 1 111 ? 18.170 43.097 37.221 1.00 29.70 1945 GLU A N 1
ATOM 721 C CA . GLU A 1 111 ? 18.649 43.170 38.585 1.00 30.83 1945 GLU A CA 1
ATOM 722 C C . GLU A 1 111 ? 18.699 41.723 39.158 1.00 28.33 1945 GLU A C 1
ATOM 723 O O . GLU A 1 111 ? 17.747 40.902 38.954 1.00 27.21 1945 GLU A O 1
ATOM 734 N N . ASP A 1 112 ? 19.767 41.448 39.915 1.00 31.73 1946 ASP A N 1
ATOM 735 C CA . ASP A 1 112 ? 19.884 40.177 40.697 1.00 34.39 1946 ASP A CA 1
ATOM 736 C C . ASP A 1 112 ? 18.630 39.902 41.535 1.00 32.98 1946 ASP A C 1
ATOM 737 O O . ASP A 1 112 ? 18.129 38.777 41.609 1.00 35.88 1946 ASP A O 1
ATOM 742 N N . ASP A 1 113 ? 18.084 40.942 42.158 1.00 35.29 1947 ASP A N 1
ATOM 743 C CA . ASP A 1 113 ? 16.914 40.793 43.012 1.00 35.86 1947 ASP A CA 1
ATOM 744 C C . ASP A 1 113 ? 15.625 41.067 42.202 1.00 40.08 1947 ASP A C 1
ATOM 745 O O . ASP A 1 113 ? 14.926 42.097 42.386 1.00 44.11 1947 ASP A O 1
ATOM 750 N N . SER A 1 114 ? 15.351 40.196 41.252 1.00 40.14 1948 SER A N 1
ATOM 751 C CA . SER A 1 114 ? 14.146 40.222 40.402 1.00 32.04 1948 SER A CA 1
ATOM 752 C C . SER A 1 114 ? 13.852 38.771 40.103 1.00 29.80 1948 SER A C 1
ATOM 753 O O . SER A 1 114 ? 14.723 37.952 40.230 1.00 25.48 1948 SER A O 1
ATOM 756 N N . ASP A 1 115 ? 12.644 38.431 39.684 1.00 26.32 1949 ASP A N 1
ATOM 757 C CA . ASP A 1 115 ? 12.387 37.058 39.347 1.00 30.13 1949 ASP A CA 1
ATOM 758 C C . ASP A 1 115 ? 13.282 36.575 38.200 1.00 28.75 1949 ASP A C 1
ATOM 759 O O . ASP A 1 115 ? 13.815 35.501 38.273 1.00 24.64 1949 ASP A O 1
ATOM 764 N N . ILE A 1 116 ? 13.423 37.385 37.169 1.00 26.69 1950 ILE A N 1
ATOM 765 C CA . ILE A 1 116 ? 14.205 36.976 36.005 1.00 26.07 1950 ILE A CA 1
ATOM 766 C C . ILE A 1 116 ? 15.657 36.893 36.405 1.00 25.16 1950 ILE A C 1
ATOM 767 O O . ILE A 1 116 ? 16.375 35.957 35.985 1.00 21.77 1950 ILE A O 1
ATOM 772 N N . GLY A 1 117 ? 16.112 37.854 37.195 1.00 23.34 1951 GLY A N 1
ATOM 773 C CA . GLY A 1 117 ? 17.539 37.906 37.621 1.00 20.58 1951 GLY A CA 1
ATOM 774 C C . GLY A 1 117 ? 17.893 36.575 38.383 1.00 24.36 1951 GLY A C 1
ATOM 775 O O . GLY A 1 117 ? 18.966 35.973 38.186 1.00 25.86 1951 GLY A O 1
ATOM 776 N N . ARG A 1 118 ? 16.992 36.143 39.245 1.00 25.93 1952 ARG A N 1
ATOM 777 C CA . ARG A 1 118 ? 17.152 34.960 40.058 1.00 26.23 1952 ARG A CA 1
ATOM 778 C C . ARG A 1 118 ? 17.082 33.689 39.160 1.00 22.33 1952 ARG A C 1
ATOM 779 O O . ARG A 1 118 ? 17.846 32.765 39.344 1.00 24.83 1952 ARG A O 1
ATOM 787 N N . ALA A 1 119 ? 16.135 33.699 38.208 1.00 22.23 1953 ALA A N 1
ATOM 788 C CA . ALA A 1 119 ? 15.987 32.677 37.213 1.00 24.36 1953 ALA A CA 1
ATOM 789 C C . ALA A 1 119 ? 17.280 32.441 36.517 1.00 23.98 1953 ALA A C 1
ATOM 790 O O . ALA A 1 119 ? 17.687 31.259 36.384 1.00 25.61 1953 ALA A O 1
ATOM 792 N N . GLY A 1 120 ? 17.972 33.515 36.160 1.00 21.86 1954 GLY A N 1
ATOM 793 C CA . GLY A 1 120 ? 19.196 33.356 35.410 1.00 22.95 1954 GLY A CA 1
ATOM 794 C C . GLY A 1 120 ? 20.299 32.748 36.213 1.00 26.66 1954 GLY A C 1
ATOM 795 O O . GLY A 1 120 ? 21.061 31.880 35.736 1.00 22.76 1954 GLY A O 1
ATOM 796 N N . HIS A 1 121 ? 20.407 33.175 37.472 1.00 24.84 1955 HIS A N 1
ATOM 797 C CA . HIS A 1 121 ? 21.424 32.574 38.337 1.00 25.60 1955 HIS A CA 1
ATOM 798 C C . HIS A 1 121 ? 21.170 31.124 38.552 1.00 22.49 1955 HIS A C 1
ATOM 799 O O . HIS A 1 121 ? 22.093 30.342 38.493 1.00 24.06 1955 HIS A O 1
ATOM 806 N N . ASN A 1 122 ? 19.913 30.739 38.765 1.00 20.53 1956 ASN A N 1
ATOM 807 C CA . ASN A 1 122 ? 19.545 29.373 39.012 1.00 22.12 1956 ASN A CA 1
ATOM 808 C C . ASN A 1 122 ? 19.857 28.497 37.792 1.00 24.56 1956 ASN A C 1
ATOM 809 O O . ASN A 1 122 ? 20.408 27.374 37.873 1.00 21.81 1956 ASN A O 1
ATOM 814 N N . MET A 1 123 ? 19.443 28.985 36.614 1.00 20.90 1957 MET A N 1
ATOM 815 C CA . MET A 1 123 ? 19.649 28.225 35.367 1.00 22.50 1957 MET A CA 1
ATOM 816 C C . MET A 1 123 ? 21.123 28.058 35.052 1.00 20.68 1957 MET A C 1
ATOM 817 O O . MET A 1 123 ? 21.553 26.994 34.534 1.00 23.66 1957 MET A O 1
ATOM 822 N N . ARG A 1 124 ? 21.895 29.057 35.302 1.00 20.88 1958 ARG A N 1
ATOM 823 C CA . ARG A 1 124 ? 23.331 28.967 35.060 1.00 20.37 1958 ARG A CA 1
ATOM 824 C C . ARG A 1 124 ? 23.963 27.846 35.926 1.00 25.93 1958 ARG A C 1
ATOM 825 O O . ARG A 1 124 ? 24.734 26.984 35.433 1.00 22.89 1958 ARG A O 1
ATOM 833 N N . LYS A 1 125 ? 23.603 27.855 37.201 1.00 24.46 1959 LYS A N 1
ATOM 834 C CA . LYS A 1 125 ? 24.082 26.800 38.131 1.00 27.64 1959 LYS A CA 1
ATOM 835 C C . LYS A 1 125 ? 23.695 25.432 37.671 1.00 26.01 1959 LYS A C 1
ATOM 836 O O . LYS A 1 125 ? 24.525 24.530 37.633 1.00 27.98 1959 LYS A O 1
ATOM 842 N N . TYR A 1 126 ? 22.407 25.256 37.294 1.00 25.49 1960 TYR A N 1
ATOM 843 C CA . TYR A 1 126 ? 21.885 24.060 36.815 1.00 27.18 1960 TYR A CA 1
ATOM 844 C C . TYR A 1 126 ? 22.646 23.563 35.593 1.00 27.85 1960 TYR A C 1
ATOM 845 O O . TYR A 1 126 ? 22.927 22.366 35.492 1.00 23.24 1960 TYR A O 1
ATOM 854 N N . PHE A 1 127 ? 22.917 24.492 34.646 1.00 23.21 1961 PHE A N 1
ATOM 855 C CA . PHE A 1 127 ? 23.649 24.175 33.423 1.00 23.98 1961 PHE A CA 1
ATOM 856 C C . PHE A 1 127 ? 25.107 23.703 33.716 1.00 22.25 1961 PHE A C 1
ATOM 857 O O . PHE A 1 127 ? 25.475 22.645 33.229 1.00 24.26 1961 PHE A O 1
ATOM 865 N N . GLU A 1 128 ? 25.805 24.438 34.555 1.00 23.76 1962 GLU A N 1
ATOM 866 C CA . GLU A 1 128 ? 27.191 24.219 34.814 1.00 26.00 1962 GLU A CA 1
ATOM 867 C C . GLU A 1 128 ? 27.414 22.870 35.502 1.00 32.40 1962 GLU A C 1
ATOM 868 O O . GLU A 1 128 ? 28.400 22.174 35.180 1.00 30.45 1962 GLU A O 1
ATOM 874 N N . LYS A 1 129 ? 26.445 22.429 36.309 1.00 32.70 1963 LYS A N 1
ATOM 875 C CA . LYS A 1 129 ? 26.573 21.133 36.956 1.00 33.98 1963 LYS A CA 1
ATOM 876 C C . LYS A 1 129 ? 26.380 20.027 35.926 1.00 33.15 1963 LYS A C 1
ATOM 877 O O . LYS A 1 129 ? 27.141 19.048 35.919 1.00 34.80 1963 LYS A O 1
ATOM 883 N N . LYS A 1 130 ? 25.355 20.139 35.081 1.00 28.67 1964 LYS A N 1
ATOM 884 C CA . LYS A 1 130 ? 25.128 19.166 34.051 1.00 30.27 1964 LYS A CA 1
ATOM 885 C C . LYS A 1 130 ? 26.301 19.082 33.107 1.00 32.84 1964 LYS A C 1
ATOM 886 O O . LYS A 1 130 ? 26.583 18.007 32.553 1.00 32.92 1964 LYS A O 1
ATOM 892 N N . TRP A 1 131 ? 26.903 20.230 32.833 1.00 27.69 1965 TRP A N 1
ATOM 893 C CA . TRP A 1 131 ? 27.996 20.308 31.909 1.00 28.47 1965 TRP A CA 1
ATOM 894 C C . TRP A 1 131 ? 29.214 19.504 32.478 1.00 33.83 1965 TRP A C 1
ATOM 895 O O . TRP A 1 131 ? 29.737 18.652 31.814 1.00 33.53 1965 TRP A O 1
ATOM 906 N N . THR A 1 132 ? 29.601 19.812 33.703 1.00 34.07 1966 THR A N 1
ATOM 907 C CA . THR A 1 132 ? 30.663 19.133 34.419 1.00 37.90 1966 THR A CA 1
ATOM 908 C C . THR A 1 132 ? 30.384 17.632 34.552 1.00 41.62 1966 THR A C 1
ATOM 909 O O . THR A 1 132 ? 31.249 16.844 34.214 1.00 45.99 1966 THR A O 1
ATOM 913 N N . ASP A 1 133 ? 29.189 17.238 34.985 1.00 38.29 1967 ASP A N 1
ATOM 914 C CA . ASP A 1 133 ? 28.891 15.838 35.131 1.00 38.53 1967 ASP A CA 1
ATOM 915 C C . ASP A 1 133 ? 28.825 15.084 33.826 1.00 47.50 1967 ASP A C 1
ATOM 916 O O . ASP A 1 133 ? 29.027 13.865 33.828 1.00 43.62 1967 ASP A O 1
ATOM 921 N N . THR A 1 134 ? 28.451 15.748 32.724 1.00 39.07 1968 THR A N 1
ATOM 922 C CA . THR A 1 134 ? 28.335 15.045 31.479 1.00 37.02 1968 THR A CA 1
ATOM 923 C C . THR A 1 134 ? 29.703 14.871 30.778 1.00 40.32 1968 THR A C 1
ATOM 924 O O . THR A 1 134 ? 29.854 13.917 30.071 1.00 43.91 1968 THR A O 1
ATOM 928 N N . PHE A 1 135 ? 30.618 15.828 30.922 1.00 40.77 1969 PHE A N 1
ATOM 929 C CA . PHE A 1 135 ? 31.800 15.971 30.073 1.00 47.39 1969 PHE A CA 1
ATOM 930 C C . PHE A 1 135 ? 33.161 16.050 30.853 1.00 58.22 1969 PHE A C 1
ATOM 931 O O . PHE A 1 135 ? 34.168 15.595 30.333 1.00 67.59 1969 PHE A O 1
ATOM 939 N N . LYS A 1 136 ? 33.196 16.592 32.077 1.00 71.63 1970 LYS A N 1
ATOM 940 C CA . LYS A 1 136 ? 34.456 16.747 32.864 1.00 77.57 1970 LYS A CA 1
ATOM 941 C C . LYS A 1 136 ? 34.746 15.578 33.843 1.00 79.96 1970 LYS A C 1
ATOM 942 O O . LYS A 1 136 ? 34.172 14.478 33.733 1.00 75.31 1970 LYS A O 1
#

Sequence (115 aa):
SMSVKKPKRDDSKDLALCSMILTEMETHEDAWPFLLPVNLKLVPGYKKVIKKPMDFSTIREKLSSGQYPNLLETFALDVRLVFDNCETFNEDDSDIGRAGHNMRKYFEKKWTDTFK

CATH classification: 1.20.920.10

Foldseek 3Di:
DVVDDDDDDDQPCVLVLLVVLLVVLCPDPLLVVAADWDDPVPDPPLPVQLVDTAGSPNLVVCSVVVVDPGNVVSVVRLVSNLVSQCSPDDCPDSSVVSSVVSVVSSVVSVVVVPD

Organism: Homo sapiens (NCBI:txid9606)

B-factor: mean 33.8, std 12.53, range [16.45, 89.04]

GO terms:
  GO:0005515 protein binding (F, IPI)
  GO:0006338 chromatin remodeling (P, TAS)
  GO:0005634 nucleus (C, IDA)

Solvent-accessible surface area: 7803 Å² total; per-residue (Å²): 110,176,112,100,163,186,132,109,138,102,91,89,95,17,116,64,50,4,35,109,4,0,62,53,0,50,104,45,156,31,1,143,25,11,68,124,80,48,70,69,189,129,51,119,41,15,148,156,72,6,155,137,56,32,6,1,42,47,0,59,111,49,10,89,59,68,102,29,107,80,19,100,40,1,0,117,15,0,68,35,4,1,70,12,6,81,90,69,34,136,90,121,34,100,60,4,112,5,3,71,76,0,55,159,73,0,50,134,55,23,73,92,48,47,115

InterPro domains:
  IPR001487 Bromodomain [PF00439] (2069-2148)
  IPR001487 Bromodomain [PR00503] (2080-2093)
  IPR001487 Bromodomain [PR00503] (2094-2110)
  IPR001487 Bromodomain [PR00503] (2110-2128)
  IPR001487 Bromodomain [PR00503] (2128-2147)
  IPR001487 Bromodomain [PS50014] (2077-2147)
  IPR001487 Bromodomain [SM00297] (2058-2166)
  IPR001739 Methyl-CpG DNA binding [PF01429] (740-812)
  IPR001739 Methyl-CpG DNA binding [PS50982] (739-810)
  IPR001739 Methyl-CpG DNA binding [SM00391] (742-817)
  IPR001965 Zinc finger, PHD-type [SM00249] (1933-1979)
  IPR011011 Zinc finger, FYVE/PHD-type [SSF57903] (1919-1990)
  IPR013083 Zinc finger, RING/FYVE/PHD-type [G3DSA:3.30.40.10] (1887-1993)
  IPR016177 DNA-binding domain superfamily [SSF54171] (727-854)
  IPR018359 Bromodomain, conserved site [PS00633] (2082-213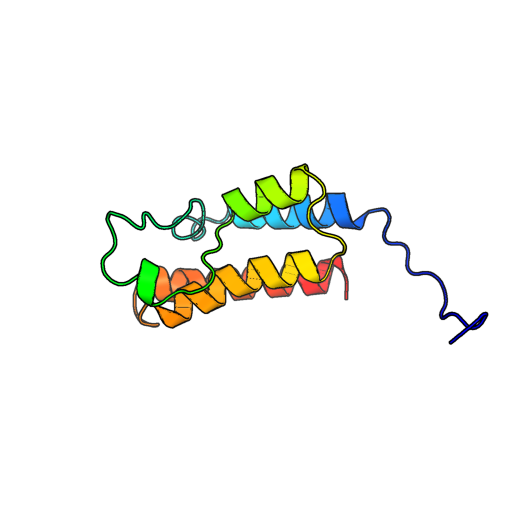9)
  IPR018501 DDT domain [PF02791] (1089-1149)
  IPR018501 DDT domain [PS50827] (1087-1152)
  IPR018501 DDT domain [SM00571] (1087-1152)
  IPR019787 Zinc finger, PHD-finger [PF00628] (1934-1978)
  IPR019787 Zinc finger, PHD-finger [PS50016] (1931-1981)

Secondary structure (DSSP, 8-state):
-TT--------TTHHHHHHHHHHHHHHSTT-GGGSS---TTTSTTHHHH-SS---HHHHHHHHHTT---SHHHHHHHHHHHHHHHHHHS-SSSHHHHHHHHHHHHHHHHHHHHH-